Protein AF-A0A4Q5SDL1-F1 (afdb_monomer_lite)

Structure (mmCIF, N/CA/C/O backbone):
data_AF-A0A4Q5SDL1-F1
#
_entry.id   AF-A0A4Q5SDL1-F1
#
loop_
_atom_site.group_PDB
_atom_site.id
_atom_site.type_symbol
_atom_site.label_atom_id
_atom_site.label_alt_id
_atom_site.label_comp_id
_atom_site.label_asym_id
_atom_site.label_entity_id
_atom_site.label_seq_id
_atom_site.pdbx_PDB_ins_code
_atom_site.Cartn_x
_atom_site.Cartn_y
_atom_site.Cartn_z
_atom_site.occupancy
_atom_site.B_iso_or_equiv
_atom_site.auth_seq_id
_atom_site.auth_comp_id
_atom_site.auth_asym_id
_atom_site.auth_atom_id
_atom_site.pdbx_PDB_model_num
ATOM 1 N N . MET A 1 1 ? 7.572 -14.889 3.251 1.00 75.44 1 MET A N 1
ATOM 2 C CA . MET A 1 1 ? 6.898 -13.662 3.745 1.00 75.44 1 MET A CA 1
ATOM 3 C C . MET A 1 1 ? 7.684 -12.376 3.459 1.00 75.44 1 MET A C 1
ATOM 5 O O . MET A 1 1 ? 7.062 -11.431 2.994 1.00 75.44 1 MET A O 1
ATOM 9 N N . LEU A 1 2 ? 9.013 -12.318 3.650 1.00 83.75 2 LEU A N 1
ATOM 10 C CA . LEU A 1 2 ? 9.819 -11.105 3.382 1.00 83.75 2 LEU A CA 1
ATOM 11 C C . LEU A 1 2 ? 10.061 -10.801 1.892 1.00 83.75 2 LEU A C 1
ATOM 13 O O . LEU A 1 2 ? 9.914 -9.658 1.474 1.00 83.75 2 LEU A O 1
ATOM 17 N N . SER A 1 3 ? 10.349 -11.812 1.068 1.00 81.88 3 SER A N 1
ATOM 18 C CA . SER A 1 3 ? 10.591 -11.639 -0.377 1.00 81.88 3 SER A CA 1
ATOM 19 C C . SER A 1 3 ? 9.414 -10.985 -1.119 1.00 81.88 3 SER A C 1
ATOM 21 O O . SER A 1 3 ? 9.610 -10.118 -1.965 1.00 81.88 3 SER A O 1
ATOM 23 N N . LEU A 1 4 ? 8.175 -11.330 -0.750 1.00 83.00 4 LEU A N 1
ATOM 24 C CA . LEU A 1 4 ? 6.961 -10.725 -1.318 1.00 83.00 4 LEU A CA 1
ATOM 25 C C . LEU A 1 4 ? 6.734 -9.277 -0.853 1.00 83.00 4 LEU A C 1
ATOM 27 O O . LEU A 1 4 ? 6.186 -8.469 -1.600 1.00 83.00 4 LEU A O 1
ATOM 31 N N . GLN A 1 5 ? 7.135 -8.932 0.376 1.00 85.75 5 GLN A N 1
ATOM 32 C CA . GLN A 1 5 ? 7.126 -7.538 0.836 1.00 85.75 5 GLN A CA 1
ATOM 33 C C . GLN A 1 5 ? 8.177 -6.714 0.082 1.00 85.75 5 GLN A C 1
ATOM 35 O O . GLN A 1 5 ? 7.857 -5.629 -0.395 1.00 85.75 5 GLN A O 1
ATOM 40 N N . MET A 1 6 ? 9.378 -7.268 -0.123 1.00 89.44 6 MET A N 1
ATOM 41 C CA . MET A 1 6 ? 10.426 -6.628 -0.924 1.00 89.44 6 MET A CA 1
ATOM 42 C C . MET A 1 6 ? 9.948 -6.353 -2.353 1.00 89.44 6 MET A C 1
ATOM 44 O O . MET A 1 6 ? 10.070 -5.234 -2.836 1.00 89.44 6 MET A O 1
ATOM 48 N N . TRP A 1 7 ? 9.299 -7.324 -3.002 1.00 87.94 7 TRP A N 1
ATOM 49 C CA . TRP A 1 7 ? 8.716 -7.120 -4.333 1.00 87.94 7 TRP A CA 1
ATOM 50 C C . TRP A 1 7 ? 7.706 -5.961 -4.342 1.00 87.94 7 TRP A C 1
ATOM 52 O O . TRP A 1 7 ? 7.776 -5.072 -5.192 1.00 87.94 7 TRP A O 1
ATOM 62 N N . ARG A 1 8 ? 6.784 -5.907 -3.375 1.00 89.19 8 ARG A N 1
ATOM 63 C CA . ARG A 1 8 ? 5.819 -4.798 -3.272 1.00 89.19 8 ARG A CA 1
ATOM 64 C C . ARG A 1 8 ? 6.487 -3.442 -3.032 1.00 89.19 8 ARG A C 1
ATOM 66 O O . ARG A 1 8 ? 6.017 -2.448 -3.576 1.00 89.19 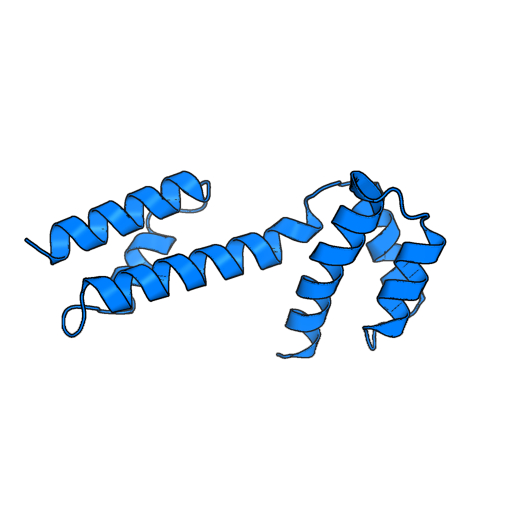8 ARG A O 1
ATOM 73 N N . ALA A 1 9 ? 7.587 -3.397 -2.285 1.00 91.88 9 ALA A N 1
ATOM 74 C CA . ALA A 1 9 ? 8.374 -2.179 -2.115 1.00 91.88 9 ALA A CA 1
ATOM 75 C C . ALA A 1 9 ? 9.067 -1.758 -3.424 1.00 91.88 9 ALA A C 1
ATOM 77 O O . ALA A 1 9 ? 8.974 -0.596 -3.815 1.00 91.88 9 ALA A O 1
ATOM 78 N N . ILE A 1 10 ? 9.670 -2.703 -4.155 1.00 93.56 10 ILE A N 1
ATOM 79 C CA . ILE A 1 10 ? 10.277 -2.450 -5.473 1.00 93.56 10 ILE A CA 1
ATOM 80 C C . ILE A 1 10 ? 9.246 -1.862 -6.436 1.00 93.56 10 ILE A C 1
ATOM 82 O O . ILE A 1 10 ? 9.547 -0.898 -7.130 1.00 93.56 10 ILE A O 1
ATOM 86 N N . ARG A 1 11 ? 8.006 -2.368 -6.430 1.00 94.31 11 ARG A N 1
ATOM 87 C CA . ARG A 1 11 ? 6.911 -1.833 -7.257 1.00 94.31 11 ARG A CA 1
ATOM 88 C C . ARG A 1 11 ? 6.674 -0.338 -7.049 1.00 94.31 11 ARG A C 1
ATOM 90 O O . ARG A 1 11 ? 6.452 0.357 -8.035 1.00 94.31 11 ARG A O 1
ATOM 97 N N . LEU A 1 12 ? 6.748 0.162 -5.811 1.00 94.06 12 LEU A N 1
ATOM 98 C CA . LEU A 1 12 ? 6.610 1.599 -5.542 1.00 94.06 12 LEU A CA 1
ATOM 99 C C . LEU A 1 12 ? 7.712 2.411 -6.224 1.00 94.06 12 LEU A C 1
ATOM 101 O O . LEU A 1 12 ? 7.429 3.442 -6.834 1.00 94.06 12 LEU A O 1
ATOM 105 N N . VAL A 1 13 ? 8.957 1.941 -6.138 1.00 96.62 13 VAL A N 1
ATOM 106 C CA . VAL A 1 13 ? 10.115 2.642 -6.702 1.00 96.62 13 VAL A CA 1
ATOM 107 C C . VAL A 1 13 ? 10.131 2.546 -8.222 1.00 96.62 13 VAL A C 1
ATOM 109 O O . VAL A 1 13 ? 10.342 3.550 -8.892 1.00 96.62 13 VAL A O 1
ATOM 112 N N . THR A 1 14 ? 9.884 1.363 -8.783 1.00 96.12 14 THR A N 1
ATOM 113 C CA . THR A 1 14 ? 9.935 1.141 -10.229 1.00 96.12 14 THR A CA 1
ATOM 114 C C . THR A 1 14 ? 8.809 1.871 -10.959 1.00 96.12 14 THR A C 1
ATOM 116 O O . THR A 1 14 ? 9.084 2.522 -11.962 1.00 96.12 14 THR A O 1
ATOM 119 N N . ASP A 1 15 ? 7.567 1.815 -10.464 1.00 96.88 15 ASP A N 1
ATOM 120 C CA . ASP A 1 15 ? 6.419 2.467 -11.114 1.00 96.88 15 ASP A CA 1
ATOM 121 C C . ASP A 1 15 ? 6.561 3.998 -11.107 1.00 96.88 15 ASP A C 1
ATOM 123 O O . ASP A 1 15 ? 6.519 4.639 -12.157 1.00 96.88 15 ASP A O 1
ATOM 127 N N . THR A 1 16 ? 6.866 4.590 -9.946 1.00 96.19 16 THR A N 1
ATOM 128 C CA . THR A 1 16 ? 7.128 6.038 -9.856 1.00 96.19 16 THR A CA 1
ATOM 129 C C . THR A 1 16 ? 8.420 6.441 -10.574 1.00 96.19 16 THR A C 1
ATOM 131 O O . THR A 1 16 ? 8.505 7.535 -11.138 1.00 96.19 16 THR A O 1
ATOM 134 N N . GLY A 1 17 ? 9.414 5.552 -10.606 1.00 97.12 17 GLY A N 1
ATOM 135 C CA . GLY A 1 17 ? 10.642 5.686 -11.381 1.00 97.12 17 GLY A CA 1
ATOM 136 C C . GLY A 1 17 ? 10.350 5.891 -12.864 1.00 97.12 17 GLY A C 1
ATOM 137 O O . GLY A 1 17 ? 10.781 6.887 -13.445 1.00 97.12 17 GLY A O 1
ATOM 138 N N . LEU A 1 18 ? 9.566 4.985 -13.451 1.00 97.00 18 LEU A N 1
ATOM 139 C CA . LEU A 1 18 ? 9.134 5.035 -14.849 1.00 97.00 18 LEU A CA 1
ATOM 140 C C . LEU A 1 18 ? 8.286 6.284 -15.131 1.00 97.00 18 LEU A C 1
ATOM 142 O O . LEU A 1 18 ? 8.623 7.075 -16.010 1.00 97.00 18 LEU A O 1
ATOM 146 N N . HIS A 1 19 ? 7.223 6.498 -14.352 1.00 97.50 19 HIS A N 1
ATOM 147 C CA . HIS A 1 19 ? 6.146 7.423 -14.731 1.00 97.50 19 HIS A CA 1
ATOM 148 C C . HIS A 1 19 ? 6.305 8.852 -14.209 1.00 97.50 19 HIS A C 1
ATOM 150 O O . HIS A 1 19 ? 5.788 9.786 -14.814 1.00 97.50 19 HIS A O 1
ATOM 156 N N . ALA A 1 20 ? 7.045 9.057 -13.116 1.00 96.69 20 ALA A N 1
ATOM 157 C CA . ALA A 1 20 ? 7.272 10.385 -12.537 1.00 96.69 20 ALA A CA 1
ATOM 158 C C . ALA A 1 20 ? 8.740 10.826 -12.613 1.00 96.69 20 ALA A C 1
ATOM 160 O O . ALA A 1 20 ? 9.027 12.009 -12.803 1.00 96.69 20 ALA A O 1
ATOM 161 N N . LYS A 1 21 ? 9.690 9.893 -12.470 1.00 97.00 21 LYS A N 1
ATOM 162 C CA . LYS A 1 21 ? 11.136 10.184 -12.514 1.00 97.00 21 LYS A CA 1
ATOM 163 C C . LYS A 1 21 ? 11.775 9.926 -13.880 1.00 97.00 21 LYS A C 1
ATOM 165 O O . LYS A 1 21 ? 12.988 10.091 -14.001 1.00 97.00 21 LYS A O 1
ATOM 170 N N . LYS A 1 22 ? 10.973 9.578 -14.895 1.00 96.12 22 LYS A N 1
ATOM 171 C CA . LYS A 1 22 ? 11.392 9.389 -16.294 1.00 96.12 22 LYS A CA 1
ATOM 172 C C . LYS A 1 22 ? 12.530 8.372 -16.455 1.00 96.12 22 LYS A C 1
ATOM 174 O O . LYS A 1 22 ? 13.454 8.582 -17.238 1.00 96.12 22 LYS A O 1
ATOM 179 N N . TRP A 1 23 ? 12.515 7.293 -15.674 1.00 98.19 23 TRP A N 1
ATOM 180 C CA . TRP A 1 23 ? 13.462 6.195 -15.859 1.00 98.19 23 TRP A CA 1
ATOM 181 C C . TRP A 1 23 ? 13.213 5.504 -17.198 1.00 98.19 23 TRP A C 1
ATOM 183 O O . TRP A 1 23 ? 12.067 5.324 -17.603 1.00 98.19 23 TRP A O 1
ATOM 193 N N . SER A 1 24 ? 14.289 5.072 -17.859 1.00 98.12 24 SER A N 1
ATOM 194 C CA . SER A 1 24 ? 14.160 4.153 -18.987 1.00 98.12 24 SER A CA 1
ATOM 195 C C . SER A 1 24 ? 13.734 2.764 -18.500 1.00 98.12 24 SER A C 1
ATOM 197 O O . SER A 1 24 ? 13.896 2.418 -17.321 1.00 98.12 24 SER A O 1
ATOM 199 N N . ARG A 1 25 ? 13.230 1.944 -19.427 1.00 97.25 25 ARG A N 1
ATOM 200 C CA . ARG A 1 25 ? 12.897 0.539 -19.166 1.00 97.25 25 ARG A CA 1
ATOM 201 C C . ARG A 1 25 ? 14.104 -0.223 -18.613 1.00 97.25 25 ARG A C 1
ATOM 203 O O . ARG A 1 25 ? 13.972 -0.981 -17.658 1.00 97.25 25 ARG A O 1
ATOM 210 N N . GLU A 1 26 ? 15.284 0.010 -19.172 1.00 97.62 26 GLU A N 1
ATOM 211 C CA . GLU A 1 26 ? 16.536 -0.656 -18.801 1.00 97.62 26 GLU A CA 1
ATOM 212 C C . GLU A 1 26 ? 16.920 -0.302 -17.365 1.00 97.62 26 GLU A C 1
ATOM 214 O O . GLU A 1 26 ? 17.201 -1.189 -16.563 1.00 97.62 26 GLU A O 1
ATOM 219 N N . ARG A 1 27 ? 16.835 0.983 -16.991 1.00 97.88 27 ARG A N 1
ATOM 220 C CA . ARG A 1 27 ? 17.088 1.417 -15.611 1.00 97.88 27 ARG A CA 1
ATOM 221 C C 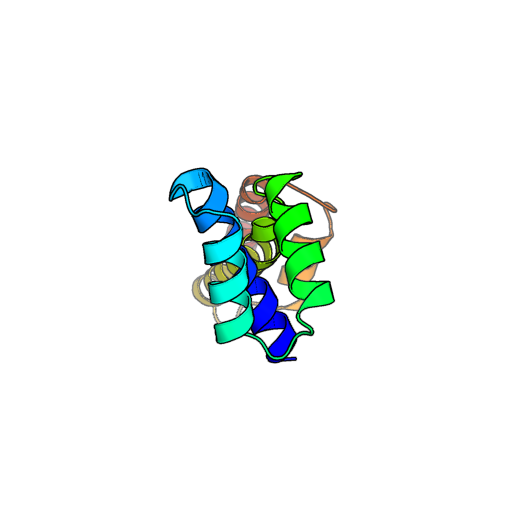. ARG A 1 27 ? 16.115 0.773 -14.624 1.00 97.88 27 ARG A C 1
ATOM 223 O O . ARG A 1 27 ? 16.524 0.382 -13.532 1.00 97.88 27 ARG A O 1
ATOM 230 N N . ALA A 1 28 ? 14.840 0.665 -14.994 1.00 97.19 28 ALA A N 1
ATOM 231 C CA . ALA A 1 28 ? 13.832 -0.007 -14.180 1.00 97.19 28 ALA A CA 1
ATOM 232 C C . ALA A 1 28 ? 14.151 -1.499 -13.978 1.00 97.19 28 ALA A C 1
ATOM 234 O O . ALA A 1 28 ? 14.047 -1.987 -12.853 1.00 97.19 28 ALA A O 1
ATOM 235 N N . ILE A 1 29 ? 14.585 -2.197 -15.032 1.00 97.00 29 ILE A N 1
ATOM 236 C CA . ILE A 1 29 ? 15.003 -3.606 -14.973 1.00 97.00 29 ILE A CA 1
ATOM 237 C C . ILE A 1 29 ? 16.229 -3.780 -14.077 1.00 97.00 29 ILE A C 1
ATOM 239 O O . ILE A 1 29 ? 16.216 -4.640 -13.198 1.00 97.00 29 ILE A O 1
ATOM 243 N N . GLU A 1 30 ? 17.265 -2.962 -14.259 1.00 97.25 30 GLU A N 1
ATOM 244 C CA . GLU A 1 30 ? 18.498 -3.067 -13.473 1.00 97.25 30 GLU A CA 1
ATOM 245 C C . GLU A 1 30 ? 18.256 -2.782 -11.989 1.00 97.25 30 GLU A C 1
ATOM 247 O O . GLU A 1 30 ? 18.728 -3.526 -11.129 1.00 97.25 30 GLU A O 1
ATOM 252 N N . TYR A 1 31 ? 17.428 -1.780 -11.671 1.00 97.19 31 TYR A N 1
ATOM 253 C CA . TYR A 1 31 ? 17.002 -1.552 -10.293 1.00 97.19 31 TYR A CA 1
ATOM 254 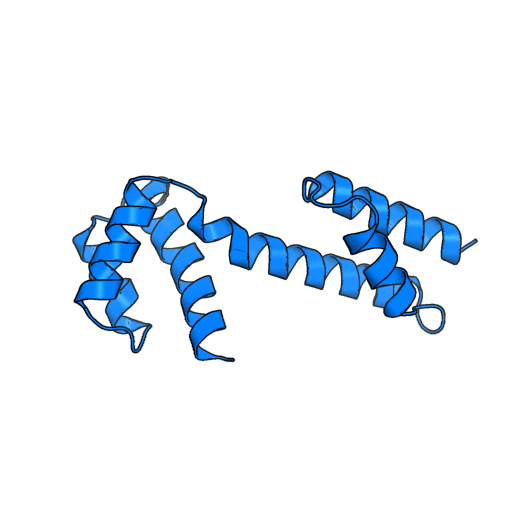C C . TYR A 1 31 ? 16.278 -2.777 -9.718 1.00 97.19 31 TYR A C 1
ATOM 256 O O . TYR A 1 31 ? 16.569 -3.207 -8.603 1.00 97.19 31 TYR A O 1
ATOM 264 N N . PHE A 1 32 ? 15.349 -3.364 -10.472 1.00 95.12 32 PHE A N 1
ATOM 265 C CA . PHE A 1 32 ? 14.585 -4.518 -10.013 1.00 95.12 32 PHE A CA 1
ATOM 266 C C . PHE A 1 32 ? 15.500 -5.734 -9.761 1.00 95.12 32 PHE A C 1
ATOM 268 O O . PHE A 1 32 ? 15.402 -6.375 -8.710 1.00 95.12 32 PHE A O 1
ATOM 275 N N . LYS A 1 33 ? 16.430 -6.023 -10.682 1.00 94.31 33 LYS A N 1
ATOM 276 C CA . LYS A 1 33 ? 17.426 -7.101 -10.547 1.00 94.31 33 LYS A CA 1
ATOM 277 C C . LYS A 1 33 ? 18.306 -6.913 -9.315 1.00 94.31 33 LYS A C 1
ATOM 279 O O . LYS A 1 33 ? 18.481 -7.851 -8.550 1.00 94.31 33 LYS A O 1
ATOM 284 N N . ALA A 1 34 ? 18.802 -5.698 -9.084 1.00 95.19 34 ALA A N 1
ATOM 285 C CA . ALA A 1 34 ? 19.683 -5.404 -7.955 1.00 95.19 34 ALA A CA 1
ATOM 286 C C . ALA A 1 34 ? 19.006 -5.572 -6.581 1.00 95.19 34 ALA A C 1
ATOM 288 O O . ALA A 1 34 ? 19.693 -5.723 -5.575 1.00 95.19 34 ALA A O 1
ATOM 289 N N . ASN A 1 35 ? 17.670 -5.539 -6.525 1.00 93.94 35 ASN A N 1
ATOM 290 C CA . ASN A 1 35 ? 16.909 -5.543 -5.273 1.00 93.94 35 ASN A CA 1
ATOM 291 C C . ASN A 1 35 ? 16.053 -6.806 -5.074 1.00 93.94 35 ASN A C 1
ATOM 293 O O . ASN A 1 35 ? 15.338 -6.907 -4.076 1.00 93.94 35 ASN A O 1
ATOM 297 N N . SER A 1 36 ? 16.094 -7.779 -5.991 1.00 89.31 36 SER A N 1
ATOM 298 C CA . SER A 1 36 ? 15.270 -8.989 -5.898 1.00 89.31 36 SER A CA 1
ATOM 299 C C . SER A 1 36 ? 16.015 -10.252 -6.317 1.00 89.31 36 SER A C 1
ATOM 301 O O . SER A 1 36 ? 16.957 -10.216 -7.096 1.00 89.31 36 SER A O 1
ATOM 303 N N . SER A 1 37 ? 15.546 -11.397 -5.824 1.00 87.44 37 SER A N 1
ATOM 304 C CA . SER A 1 37 ? 16.025 -12.725 -6.221 1.00 87.44 37 SER A CA 1
ATOM 305 C C . SER A 1 37 ? 15.173 -13.345 -7.341 1.00 87.44 37 SER A C 1
ATOM 307 O O . SER A 1 37 ? 15.047 -14.567 -7.412 1.00 87.44 37 SER A O 1
ATOM 309 N N . ILE A 1 38 ? 14.481 -12.522 -8.134 1.00 88.31 38 ILE A N 1
ATOM 310 C CA . ILE A 1 38 ? 13.536 -12.969 -9.167 1.00 88.31 38 ILE A CA 1
ATOM 311 C C . ILE A 1 38 ? 14.285 -13.196 -10.487 1.00 88.31 38 ILE A C 1
ATOM 313 O O . ILE A 1 38 ? 15.293 -12.545 -10.757 1.00 88.31 38 ILE A O 1
ATOM 317 N N . SER A 1 39 ? 13.798 -14.123 -11.317 1.00 93.06 39 SER A N 1
ATOM 318 C CA . SER A 1 39 ? 14.388 -14.391 -12.630 1.00 93.06 39 SER A CA 1
ATOM 319 C C . SER A 1 39 ? 14.363 -13.146 -13.530 1.00 93.06 39 SER A C 1
ATOM 321 O O . SER A 1 39 ? 13.426 -12.346 -13.486 1.00 93.06 39 SER A O 1
ATOM 323 N N . ALA A 1 40 ? 15.369 -12.995 -14.396 1.00 92.62 40 ALA A N 1
ATOM 324 C CA . ALA A 1 40 ? 15.423 -11.872 -15.334 1.00 92.62 40 ALA A CA 1
ATOM 325 C C . ALA A 1 40 ? 14.178 -11.811 -16.242 1.00 92.62 40 ALA A C 1
ATOM 327 O O . ALA A 1 40 ? 13.626 -10.734 -16.452 1.00 92.62 40 ALA A O 1
ATOM 328 N N . ALA A 1 41 ? 13.685 -12.965 -16.703 1.00 95.06 41 ALA A N 1
ATOM 329 C CA . ALA A 1 41 ? 12.491 -13.049 -17.543 1.00 95.06 41 ALA A CA 1
ATOM 330 C C . ALA A 1 41 ? 11.227 -12.535 -16.829 1.00 95.06 41 ALA A C 1
ATOM 332 O O . ALA A 1 41 ? 10.442 -11.783 -17.410 1.00 95.06 41 ALA A O 1
ATOM 333 N N . ASP A 1 42 ? 11.037 -12.893 -15.555 1.00 94.19 42 ASP A N 1
ATOM 334 C CA . ASP A 1 42 ? 9.900 -12.405 -14.769 1.00 94.19 42 ASP A CA 1
ATOM 335 C C . ASP A 1 42 ? 10.011 -10.903 -14.478 1.00 94.19 42 ASP A C 1
ATOM 337 O O . ASP A 1 42 ? 9.002 -10.197 -14.523 1.00 94.19 42 ASP A O 1
ATOM 341 N N . ILE A 1 43 ? 11.226 -10.405 -14.218 1.00 94.94 43 ILE A N 1
ATOM 342 C CA . ILE A 1 43 ? 11.487 -8.974 -14.014 1.00 94.94 43 ILE A CA 1
ATOM 343 C C . ILE A 1 43 ? 11.106 -8.178 -15.259 1.00 94.94 43 ILE A C 1
ATOM 345 O O . ILE A 1 43 ? 10.383 -7.188 -15.161 1.00 94.94 43 ILE A O 1
ATOM 349 N N . GLU A 1 44 ? 11.555 -8.610 -16.435 1.00 96.25 44 GLU A N 1
ATOM 350 C CA . GLU A 1 44 ? 11.233 -7.936 -17.690 1.00 96.25 44 GLU A CA 1
ATOM 351 C C . GLU A 1 44 ? 9.730 -7.920 -17.969 1.00 96.25 44 GLU A C 1
ATOM 353 O O . GLU A 1 44 ? 9.185 -6.886 -18.369 1.00 96.25 44 GLU A O 1
ATOM 358 N N . ARG A 1 45 ? 9.046 -9.040 -17.704 1.00 95.81 45 ARG A N 1
ATOM 359 C CA . ARG A 1 45 ? 7.587 -9.133 -17.817 1.00 95.81 45 ARG A CA 1
ATOM 360 C C . ARG A 1 45 ? 6.889 -8.146 -16.882 1.00 95.81 45 ARG A C 1
ATOM 362 O O . ARG A 1 45 ? 5.971 -7.449 -17.311 1.00 95.81 45 ARG A O 1
ATOM 369 N N . GLU A 1 46 ? 7.317 -8.062 -15.625 1.00 95.25 46 GLU A N 1
ATOM 370 C CA . GLU A 1 46 ? 6.737 -7.134 -14.653 1.00 95.25 46 GLU A CA 1
ATOM 371 C C . GLU A 1 46 ? 7.004 -5.670 -15.017 1.00 95.25 46 GLU A C 1
ATOM 373 O O . GLU A 1 46 ? 6.081 -4.862 -14.954 1.00 95.25 46 GLU A O 1
ATOM 378 N N . VAL A 1 47 ? 8.218 -5.317 -15.450 1.00 96.25 47 VAL A N 1
ATOM 379 C CA . VAL A 1 47 ? 8.530 -3.943 -15.877 1.00 96.25 47 VAL A CA 1
ATOM 380 C C . VAL A 1 47 ? 7.665 -3.537 -17.069 1.00 96.25 47 VAL A C 1
ATOM 382 O O . VAL A 1 47 ? 7.073 -2.458 -17.051 1.00 96.25 47 VAL A O 1
ATOM 385 N N . ASN A 1 48 ? 7.506 -4.416 -18.062 1.00 96.31 48 ASN A N 1
ATOM 386 C CA . ASN A 1 48 ? 6.602 -4.169 -19.188 1.00 96.31 48 ASN A CA 1
ATOM 387 C C . ASN A 1 48 ? 5.151 -3.968 -18.717 1.00 96.31 48 ASN A C 1
ATOM 389 O O . ASN A 1 48 ? 4.450 -3.084 -19.208 1.00 96.31 48 ASN A O 1
ATOM 393 N N . ARG A 1 49 ? 4.703 -4.746 -17.724 1.00 96.44 49 ARG A N 1
ATOM 394 C CA . ARG A 1 49 ? 3.374 -4.588 -17.124 1.00 96.44 49 ARG A CA 1
ATOM 395 C C . ARG A 1 49 ? 3.205 -3.228 -16.444 1.00 96.44 49 ARG A C 1
ATOM 397 O O . ARG A 1 49 ? 2.145 -2.627 -16.588 1.00 96.44 49 ARG A O 1
ATOM 404 N N . TYR A 1 50 ? 4.217 -2.740 -15.728 1.00 96.00 50 TYR A N 1
ATOM 405 C CA . TYR A 1 50 ? 4.167 -1.429 -15.066 1.00 96.00 50 TYR A CA 1
ATOM 406 C C . TYR A 1 50 ? 4.111 -0.279 -16.070 1.00 96.00 50 TYR A C 1
ATOM 408 O O . TYR A 1 50 ? 3.404 0.696 -15.838 1.00 96.00 50 TYR A O 1
ATOM 416 N N . ILE A 1 51 ? 4.803 -0.407 -17.206 1.00 95.75 51 ILE A N 1
ATOM 417 C CA . ILE A 1 51 ? 4.723 0.565 -18.305 1.00 95.75 51 ILE A CA 1
ATOM 418 C C . ILE A 1 51 ? 3.296 0.617 -18.873 1.00 95.75 51 ILE A C 1
ATOM 420 O O . ILE A 1 51 ? 2.754 1.702 -19.058 1.00 95.75 51 ILE A O 1
ATOM 424 N N . ASN A 1 52 ? 2.674 -0.546 -19.097 1.00 96.56 52 ASN A N 1
ATOM 425 C CA . ASN A 1 52 ? 1.343 -0.647 -19.707 1.00 96.56 52 ASN A CA 1
ATOM 426 C C . ASN A 1 52 ? 0.183 -0.271 -18.770 1.00 96.56 52 ASN A C 1
ATOM 428 O O . ASN A 1 52 ? -0.908 0.025 -19.250 1.00 96.56 52 ASN A O 1
ATOM 432 N N . ASN A 1 53 ? 0.379 -0.319 -17.449 1.00 95.69 53 ASN A N 1
ATOM 433 C CA . ASN A 1 53 ? -0.660 0.003 -16.469 1.00 95.69 53 ASN A CA 1
ATOM 434 C C . ASN A 1 53 ? -0.098 0.868 -15.323 1.00 95.69 53 ASN A C 1
ATOM 436 O O . ASN A 1 53 ? 0.184 0.339 -14.238 1.00 95.69 53 ASN A O 1
ATOM 440 N N . PRO A 1 54 ? 0.089 2.180 -15.568 1.00 94.94 54 PRO A N 1
ATOM 441 C CA . PRO A 1 54 ? 0.701 3.098 -14.613 1.00 94.94 54 PRO A CA 1
ATOM 442 C C . PRO A 1 54 ? -0.049 3.150 -13.278 1.00 94.94 54 PRO A C 1
ATOM 444 O O . PRO A 1 54 ? -1.275 3.236 -13.240 1.00 94.94 54 PRO A O 1
ATOM 447 N N . GLY A 1 55 ? 0.680 3.117 -12.161 1.00 91.50 55 GLY A N 1
ATOM 448 C CA . GLY A 1 55 ? 0.124 3.272 -10.816 1.00 91.50 55 GLY A CA 1
ATOM 449 C C . GLY A 1 55 ? -0.466 1.993 -10.217 1.00 91.50 55 GLY A C 1
ATOM 450 O O . GLY A 1 55 ? -0.481 1.851 -8.991 1.00 91.50 55 GLY A O 1
ATOM 451 N N . GLN A 1 56 ? -0.871 1.006 -11.024 1.00 94.81 56 GLN A N 1
ATOM 452 C CA . GLN A 1 56 ? -1.467 -0.240 -10.521 1.00 94.81 56 GLN A CA 1
ATOM 453 C C . G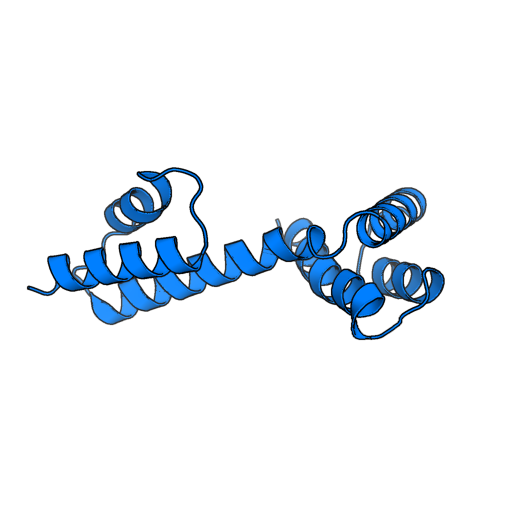LN A 1 56 ? -0.533 -0.968 -9.550 1.00 94.81 56 GLN A C 1
ATOM 455 O O . GLN A 1 56 ? -0.971 -1.469 -8.511 1.00 94.81 56 GLN A O 1
ATOM 460 N N . ALA A 1 57 ? 0.765 -0.995 -9.849 1.00 90.38 57 ALA A N 1
ATOM 461 C CA . ALA A 1 57 ? 1.755 -1.697 -9.043 1.00 90.38 57 ALA A CA 1
ATOM 462 C C . ALA A 1 57 ? 1.903 -1.101 -7.635 1.00 90.38 57 ALA A C 1
ATOM 464 O O . ALA A 1 57 ? 2.227 -1.825 -6.690 1.00 90.38 57 ALA A O 1
ATOM 465 N N . THR A 1 58 ? 1.619 0.196 -7.486 1.00 91.44 58 THR A N 1
ATOM 466 C CA . THR A 1 58 ? 1.731 0.912 -6.212 1.00 91.44 58 THR A CA 1
ATOM 467 C C . THR A 1 58 ? 0.600 0.576 -5.240 1.00 91.44 58 THR A C 1
ATOM 469 O O . THR A 1 58 ? 0.813 0.574 -4.025 1.00 91.44 58 THR A O 1
ATOM 472 N N . SER A 1 59 ? -0.575 0.204 -5.764 1.00 90.75 59 SER A N 1
ATOM 473 C CA . SER A 1 59 ? -1.792 -0.039 -4.975 1.00 90.75 59 SER A CA 1
ATOM 474 C C . SER A 1 59 ? -1.595 -1.046 -3.836 1.00 90.75 59 SER A C 1
ATOM 476 O O . SER A 1 59 ? -2.089 -0.831 -2.732 1.00 90.75 59 SER A O 1
ATOM 478 N N . TYR A 1 60 ? -0.805 -2.100 -4.069 1.00 89.00 60 TYR A N 1
ATOM 479 C CA . TYR A 1 60 ? -0.547 -3.157 -3.090 1.00 89.00 60 TYR A CA 1
ATOM 480 C C . TYR A 1 60 ? 0.057 -2.622 -1.790 1.00 89.00 60 TYR A C 1
ATOM 482 O O . TYR A 1 60 ? -0.410 -2.952 -0.702 1.00 89.00 60 TYR A O 1
ATOM 490 N N . MET A 1 61 ? 1.124 -1.828 -1.902 1.00 91.62 61 MET A N 1
ATOM 491 C CA . MET A 1 61 ? 1.859 -1.348 -0.736 1.00 91.62 61 MET A CA 1
ATOM 492 C C . MET A 1 61 ? 1.179 -0.120 -0.132 1.00 91.62 61 MET A C 1
ATOM 494 O O . MET A 1 61 ? 1.092 -0.031 1.086 1.00 91.62 61 MET A O 1
ATOM 498 N N . ILE A 1 62 ? 0.630 0.781 -0.955 1.00 94.62 62 ILE A N 1
ATOM 499 C CA . ILE A 1 62 ? -0.114 1.949 -0.460 1.00 94.62 62 ILE A CA 1
ATOM 500 C C . ILE A 1 62 ? -1.346 1.517 0.345 1.00 94.62 62 ILE A C 1
ATOM 502 O O . ILE A 1 62 ? -1.546 2.009 1.453 1.00 94.62 62 ILE A O 1
ATOM 506 N N . GLY A 1 63 ? -2.128 0.554 -0.155 1.00 95.19 63 GLY A N 1
ATOM 507 C CA . GLY A 1 63 ? -3.282 0.024 0.574 1.00 95.19 63 GLY A CA 1
ATOM 508 C C . GLY A 1 63 ? -2.885 -0.644 1.892 1.00 95.19 63 GLY A C 1
ATOM 509 O O . GLY A 1 63 ? -3.455 -0.335 2.937 1.00 95.19 63 GLY A O 1
ATOM 510 N N . GLN A 1 64 ? -1.853 -1.497 1.872 1.00 95.38 64 GLN A N 1
ATOM 511 C CA . GLN A 1 64 ? -1.340 -2.148 3.083 1.00 95.38 64 GLN A CA 1
ATOM 512 C C . GLN A 1 64 ? -0.856 -1.125 4.123 1.00 95.38 64 GLN A C 1
ATOM 514 O O . GLN A 1 64 ? -1.206 -1.232 5.298 1.00 95.38 64 GLN A O 1
ATOM 519 N N . LEU A 1 65 ? -0.057 -0.140 3.698 1.00 95.56 65 LEU A N 1
ATOM 520 C CA . LEU A 1 65 ? 0.454 0.916 4.573 1.00 95.56 65 LEU A CA 1
ATOM 521 C C . LEU A 1 65 ? -0.690 1.721 5.183 1.00 95.56 65 LEU A C 1
ATOM 523 O O . LEU A 1 65 ? -0.662 1.986 6.382 1.00 95.56 65 LEU A O 1
ATOM 527 N N . LYS A 1 66 ? -1.720 2.045 4.393 1.00 97.62 66 LYS A N 1
ATOM 528 C CA . LYS A 1 66 ? -2.865 2.801 4.893 1.00 97.62 66 LYS A CA 1
ATOM 529 C C . LYS A 1 66 ? -3.666 2.024 5.934 1.00 97.62 66 LYS A C 1
ATOM 531 O O . LYS A 1 66 ? -4.013 2.584 6.967 1.00 97.62 66 LYS A O 1
ATOM 536 N N . ILE A 1 67 ? -3.921 0.734 5.716 1.00 97.75 67 ILE A N 1
ATOM 537 C CA . ILE A 1 67 ? -4.621 -0.103 6.706 1.00 97.75 67 ILE A CA 1
ATOM 538 C C . ILE A 1 67 ? -3.805 -0.200 8.004 1.00 97.75 67 ILE A C 1
ATOM 540 O O . ILE A 1 67 ? -4.364 -0.078 9.092 1.00 97.75 67 ILE A O 1
ATOM 544 N N . ALA A 1 68 ? -2.482 -0.364 7.907 1.00 97.62 68 ALA A N 1
ATOM 545 C CA . ALA A 1 68 ? -1.603 -0.394 9.077 1.00 97.62 68 ALA A CA 1
ATOM 546 C C . ALA A 1 68 ? -1.587 0.949 9.835 1.00 97.62 68 ALA A C 1
ATOM 548 O O . ALA A 1 68 ? -1.629 0.965 11.065 1.00 97.62 68 ALA A O 1
ATOM 549 N N . GLU A 1 69 ? -1.568 2.071 9.113 1.00 98.31 69 GLU A N 1
ATOM 550 C CA . GLU A 1 69 ? -1.681 3.421 9.676 1.00 98.31 69 GLU A CA 1
ATOM 551 C C . GLU A 1 69 ? -3.006 3.602 10.433 1.00 98.31 69 GLU A C 1
ATOM 553 O O . GLU A 1 69 ? -3.004 4.031 11.588 1.00 98.31 69 GLU A O 1
ATOM 558 N N . LEU A 1 70 ? -4.131 3.227 9.816 1.00 98.44 70 LEU A N 1
ATOM 559 C CA . LEU A 1 70 ? -5.465 3.326 10.416 1.00 98.44 70 LEU A CA 1
ATOM 560 C C . LEU A 1 70 ? -5.607 2.439 11.656 1.00 98.44 70 LEU A C 1
ATOM 562 O O . LEU A 1 70 ? -6.165 2.873 12.663 1.00 98.44 70 LEU A O 1
ATOM 566 N N . ARG A 1 71 ? -5.041 1.229 11.620 1.00 98.50 71 ARG A N 1
ATOM 567 C CA . ARG A 1 71 ? -4.990 0.348 12.788 1.00 98.50 71 ARG A CA 1
ATOM 568 C C . ARG A 1 71 ? -4.236 1.004 13.940 1.00 98.50 71 ARG A C 1
ATOM 570 O O . ARG A 1 71 ? -4.770 1.090 15.040 1.00 98.50 71 ARG A O 1
ATOM 577 N N . LYS A 1 72 ? -3.033 1.526 13.680 1.00 98.56 72 LYS A N 1
ATOM 578 C CA . LYS A 1 72 ? -2.228 2.217 14.698 1.00 98.56 72 LYS A CA 1
ATOM 579 C C . LYS A 1 72 ? -2.965 3.430 15.272 1.00 98.56 72 LYS A C 1
ATOM 581 O O . LYS A 1 72 ? -2.894 3.681 16.476 1.00 98.56 72 LYS A O 1
ATOM 586 N N . LYS A 1 73 ? -3.690 4.175 14.429 1.00 98.38 73 LYS A N 1
ATOM 587 C CA . LYS A 1 73 ? -4.548 5.290 14.857 1.00 98.38 73 LYS A CA 1
ATOM 588 C C . LYS A 1 73 ? -5.633 4.811 15.827 1.00 98.38 73 LYS A C 1
ATOM 590 O O . LYS A 1 73 ? -5.792 5.420 16.882 1.00 98.38 73 LYS A O 1
ATOM 595 N N . ALA A 1 74 ? -6.333 3.723 15.507 1.00 98.31 74 ALA A N 1
ATOM 596 C CA . ALA A 1 74 ? -7.374 3.151 16.361 1.00 98.31 74 ALA A CA 1
ATOM 597 C C . ALA A 1 74 ? -6.821 2.594 17.684 1.00 98.31 74 ALA A C 1
ATOM 599 O O . ALA A 1 74 ? -7.363 2.917 18.739 1.00 98.31 74 ALA A O 1
ATOM 600 N N . GLU A 1 75 ? -5.715 1.843 17.641 1.00 98.19 75 GLU A N 1
ATOM 601 C CA . GLU A 1 75 ? -5.003 1.339 18.829 1.00 98.19 75 GLU A CA 1
ATOM 602 C C . GLU A 1 75 ? -4.618 2.494 19.767 1.00 98.19 75 GLU A C 1
ATOM 604 O O . GLU A 1 75 ? -4.925 2.470 20.956 1.00 98.19 75 GLU A O 1
ATOM 609 N N . THR A 1 76 ? -4.027 3.560 19.216 1.00 98.19 76 THR A N 1
ATOM 610 C CA . THR A 1 76 ? -3.627 4.749 19.989 1.00 98.19 76 THR A CA 1
ATOM 611 C C . THR A 1 76 ? -4.833 5.482 20.578 1.00 98.19 76 THR A C 1
ATOM 613 O O . THR A 1 76 ? -4.787 5.967 21.705 1.00 98.19 76 THR A O 1
ATOM 616 N N . ALA A 1 77 ? -5.916 5.606 19.810 1.00 97.75 77 ALA A N 1
ATOM 617 C CA . ALA A 1 77 ? -7.075 6.393 20.205 1.00 97.75 77 ALA A CA 1
ATOM 618 C C . ALA A 1 77 ? -7.953 5.695 21.253 1.00 97.75 77 ALA A C 1
ATOM 6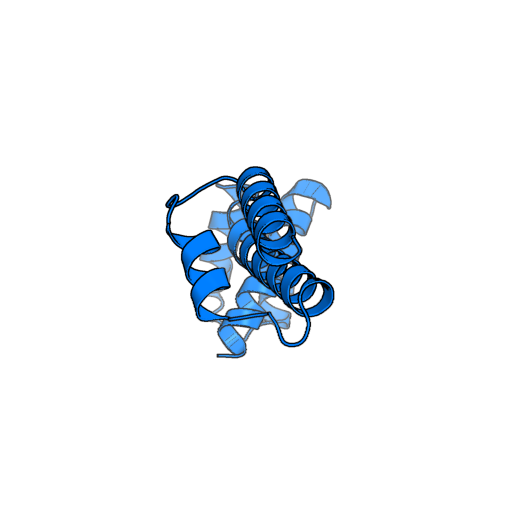20 O O . ALA A 1 77 ? -8.571 6.387 22.064 1.00 97.75 77 ALA A O 1
ATOM 621 N N . LEU A 1 78 ? -8.053 4.366 21.207 1.00 97.56 78 LEU A N 1
ATOM 622 C CA . LEU A 1 78 ? -8.944 3.583 22.064 1.00 97.56 78 LEU A CA 1
ATOM 623 C C . LEU A 1 78 ? -8.227 2.954 23.266 1.00 97.56 78 LEU A C 1
ATOM 625 O O . LEU A 1 78 ? -8.893 2.684 24.266 1.00 97.56 78 LEU A O 1
ATOM 629 N N . GLY A 1 79 ? -6.902 2.773 23.206 1.00 97.12 79 GLY A N 1
ATOM 630 C CA . GLY A 1 79 ? -6.129 2.146 24.280 1.00 97.12 79 GLY A CA 1
ATOM 631 C C . GLY A 1 79 ? -6.688 0.764 24.616 1.00 97.12 79 GLY A C 1
ATOM 632 O O . GLY A 1 79 ? -6.955 -0.029 23.716 1.00 97.12 79 GLY A O 1
ATOM 633 N N . ASP A 1 80 ? -6.963 0.515 25.894 1.00 96.75 80 ASP A N 1
ATOM 634 C CA . ASP A 1 80 ? -7.515 -0.759 26.384 1.00 96.75 80 ASP A CA 1
ATOM 635 C C . ASP A 1 80 ? -8.909 -1.093 25.823 1.00 96.75 80 ASP A C 1
ATOM 637 O O . ASP A 1 80 ? -9.351 -2.237 25.895 1.00 96.75 80 ASP A O 1
ATOM 641 N N . ARG A 1 81 ? -9.615 -0.110 25.243 1.00 96.00 81 ARG A N 1
ATOM 642 C CA . ARG A 1 81 ? -10.909 -0.327 24.572 1.00 96.00 81 ARG A CA 1
ATOM 643 C C . ARG A 1 81 ? -10.769 -0.821 23.131 1.00 96.00 81 ARG A C 1
ATOM 645 O O . ARG A 1 81 ? -11.783 -1.063 22.480 1.00 96.00 81 ARG A O 1
ATOM 652 N N . PHE A 1 82 ? -9.551 -0.914 22.598 1.00 98.25 82 PHE A N 1
ATOM 653 C CA . PHE A 1 82 ? -9.321 -1.410 21.247 1.00 98.25 82 PHE A CA 1
ATOM 654 C C . PHE A 1 82 ? -9.525 -2.928 21.171 1.00 98.25 82 PHE A C 1
ATOM 656 O O . PHE A 1 82 ? -8.854 -3.687 21.868 1.00 98.25 82 PHE A O 1
ATOM 663 N N . ASP A 1 83 ? -10.377 -3.374 20.248 1.00 97.81 83 ASP A N 1
ATOM 664 C CA . ASP A 1 83 ? -10.474 -4.776 19.842 1.00 97.81 83 ASP A CA 1
ATOM 665 C C . ASP A 1 83 ? -10.105 -4.915 18.358 1.00 97.81 83 ASP A C 1
ATOM 667 O O . ASP A 1 83 ? -10.637 -4.220 17.487 1.00 97.81 83 ASP A O 1
ATOM 671 N N . ILE A 1 84 ? -9.191 -5.840 18.057 1.00 97.94 84 ILE A N 1
ATOM 672 C CA . ILE A 1 84 ? -8.763 -6.128 16.686 1.00 97.94 84 ILE A CA 1
ATOM 673 C C . ILE A 1 84 ? -9.888 -6.734 15.836 1.00 97.94 84 ILE A C 1
ATOM 675 O O . ILE A 1 84 ? -9.898 -6.553 14.620 1.00 97.94 84 ILE A O 1
ATOM 679 N N . ARG A 1 85 ? -10.839 -7.440 16.458 1.00 98.06 85 ARG A N 1
ATOM 680 C CA . ARG A 1 85 ? -11.995 -8.037 15.778 1.00 98.06 85 ARG A CA 1
ATOM 681 C C . ARG A 1 85 ? -12.930 -6.951 15.266 1.00 98.06 85 ARG A C 1
ATOM 683 O O . ARG A 1 85 ? -13.260 -6.961 14.086 1.00 98.06 85 ARG A O 1
ATOM 690 N N . ASP A 1 86 ? -13.248 -5.976 16.115 1.00 97.50 86 ASP A N 1
ATOM 691 C CA . ASP A 1 86 ? -14.066 -4.818 15.744 1.00 97.50 86 ASP A CA 1
ATOM 692 C C . ASP A 1 86 ? -13.390 -4.004 14.633 1.00 97.50 86 ASP A C 1
ATOM 694 O O . ASP A 1 86 ? -14.034 -3.608 13.665 1.00 97.50 86 ASP A O 1
ATOM 698 N N . PHE A 1 87 ? -12.070 -3.804 14.718 1.00 98.25 87 PHE A N 1
ATOM 699 C CA . PHE A 1 87 ? -11.324 -3.134 13.651 1.00 98.25 87 PHE A CA 1
ATOM 700 C C . PHE A 1 87 ? -11.401 -3.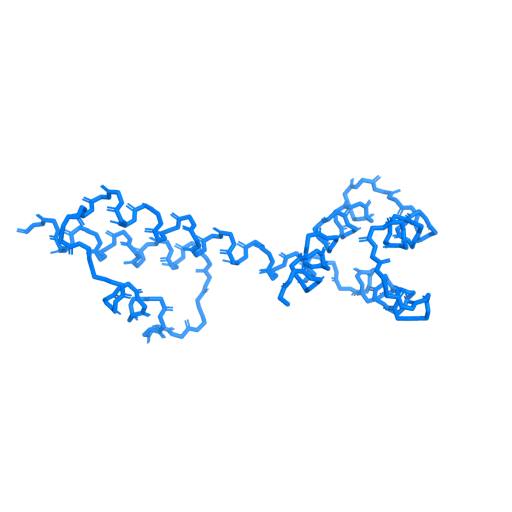893 12.317 1.00 98.25 87 PHE A C 1
ATOM 702 O O . PHE A 1 87 ? -11.606 -3.277 11.272 1.00 98.25 87 PHE A O 1
ATOM 709 N N . HIS A 1 88 ? -11.244 -5.221 12.326 1.00 98.31 88 HIS A N 1
ATOM 710 C CA . HIS A 1 88 ? -11.378 -6.020 11.106 1.00 98.31 88 HIS A CA 1
ATOM 711 C C . HIS A 1 88 ? -12.797 -5.978 10.534 1.00 98.31 88 HIS A C 1
ATOM 713 O O . HIS A 1 88 ? -12.933 -5.898 9.316 1.00 98.31 88 HIS A O 1
ATOM 719 N N . GLU A 1 89 ? -13.826 -5.973 11.383 1.00 97.62 89 GLU A N 1
ATOM 720 C CA . GLU A 1 89 ? -15.216 -5.818 10.948 1.00 97.62 89 GLU A CA 1
ATOM 721 C C . GLU A 1 89 ? -15.399 -4.497 10.190 1.00 97.62 89 GLU A C 1
ATOM 723 O O . GLU A 1 89 ? -15.868 -4.495 9.057 1.00 97.62 89 GLU A O 1
ATOM 728 N N . VAL A 1 90 ? -14.913 -3.383 10.747 1.00 96.69 90 VAL A N 1
ATOM 729 C CA . VAL A 1 90 ? -14.980 -2.057 10.101 1.00 96.69 90 VAL A CA 1
ATOM 730 C C . VAL A 1 90 ? -14.280 -2.045 8.739 1.00 96.69 90 VAL A C 1
ATOM 732 O O . VAL A 1 90 ? -14.779 -1.443 7.789 1.00 96.69 90 VAL A O 1
ATOM 735 N N . VAL A 1 91 ? -13.129 -2.714 8.620 1.00 97.06 91 VAL A N 1
ATOM 736 C CA . VAL A 1 91 ? -12.359 -2.764 7.366 1.00 97.06 91 VAL A CA 1
ATOM 737 C C . VAL A 1 91 ? -13.040 -3.625 6.295 1.00 97.06 91 VAL A C 1
ATOM 739 O O . VAL A 1 91 ? -12.852 -3.363 5.108 1.00 97.06 91 VAL A O 1
ATOM 742 N N . LEU A 1 92 ? -13.802 -4.652 6.685 1.00 97.44 92 LEU A N 1
ATOM 743 C CA . LEU A 1 92 ? -14.329 -5.667 5.764 1.00 97.44 92 LEU A CA 1
ATOM 744 C C . LEU A 1 92 ? -15.828 -5.518 5.454 1.00 97.44 92 LEU A C 1
ATOM 746 O O . LEU A 1 92 ? -16.244 -5.899 4.359 1.00 97.44 92 LEU A O 1
ATOM 750 N N . ALA A 1 93 ? -16.629 -4.956 6.363 1.00 93.88 93 ALA A N 1
ATOM 751 C CA . ALA A 1 93 ? -18.094 -4.948 6.280 1.00 93.88 93 ALA A CA 1
ATOM 752 C C . ALA A 1 93 ? -18.647 -4.238 5.032 1.00 93.88 93 ALA A C 1
ATOM 754 O O . ALA A 1 93 ? -19.637 -4.677 4.451 1.00 93.88 93 ALA A O 1
ATOM 755 N N . ASN A 1 94 ? -17.982 -3.172 4.579 1.00 91.25 94 ASN A N 1
ATOM 756 C CA . ASN A 1 94 ? -18.421 -2.370 3.431 1.00 91.25 94 ASN A CA 1
ATOM 757 C C . ASN A 1 94 ? -17.834 -2.845 2.087 1.00 91.25 94 ASN A C 1
ATOM 759 O O . ASN A 1 94 ? -17.993 -2.176 1.065 1.00 91.25 94 ASN A O 1
ATOM 763 N N . GLY A 1 95 ? -17.147 -3.991 2.068 1.00 93.62 95 GLY A N 1
ATOM 764 C CA . GLY A 1 95 ? -16.471 -4.497 0.877 1.00 93.62 95 GLY A CA 1
ATOM 765 C C . GLY A 1 95 ? -15.314 -3.602 0.417 1.00 93.62 95 GLY A C 1
ATOM 766 O O . GLY A 1 95 ? -14.679 -2.899 1.202 1.00 93.62 95 GLY A O 1
ATOM 767 N N . ALA A 1 96 ? -14.997 -3.651 -0.880 1.00 94.31 96 ALA A N 1
ATOM 768 C CA . ALA A 1 96 ? -13.899 -2.874 -1.448 1.00 94.31 96 ALA A CA 1
ATOM 769 C C . ALA A 1 96 ? -14.296 -1.399 -1.618 1.00 94.31 96 ALA A C 1
ATOM 771 O O . ALA A 1 96 ? -14.982 -1.038 -2.575 1.00 94.31 96 ALA A O 1
ATOM 772 N N . VAL A 1 97 ? -13.817 -0.544 -0.714 1.00 95.75 97 VAL A N 1
ATOM 773 C CA . VAL A 1 97 ? -14.031 0.909 -0.754 1.00 95.75 97 VAL A CA 1
ATOM 774 C C . VAL A 1 97 ? -12.731 1.684 -1.029 1.00 95.75 97 VAL A C 1
ATOM 776 O O . VAL A 1 97 ? -11.635 1.186 -0.752 1.00 95.75 97 VAL A O 1
ATOM 779 N N . PRO A 1 98 ? -12.814 2.926 -1.545 1.00 96.62 98 PRO A N 1
ATOM 780 C CA . PRO A 1 98 ? -11.670 3.834 -1.617 1.00 96.62 98 PRO A CA 1
ATOM 781 C C . PRO A 1 98 ? -11.022 4.096 -0.245 1.00 96.62 98 PRO A C 1
ATOM 783 O O . PRO A 1 98 ? -11.696 4.130 0.784 1.00 96.62 98 PRO A O 1
ATOM 786 N N . LEU A 1 99 ? -9.707 4.348 -0.219 1.00 95.94 99 LEU A N 1
ATOM 787 C CA . LEU A 1 99 ? -8.945 4.515 1.032 1.00 95.94 99 LEU A CA 1
ATOM 788 C C . LEU A 1 99 ? -9.391 5.713 1.889 1.00 95.94 99 LEU A C 1
ATOM 790 O O . LEU A 1 99 ? -9.240 5.678 3.111 1.00 95.94 99 LEU A O 1
ATOM 794 N N . ASN A 1 100 ? -9.922 6.773 1.276 1.00 96.62 100 ASN A N 1
ATOM 795 C CA . ASN A 1 100 ? -10.497 7.904 2.007 1.00 96.62 100 ASN A CA 1
ATOM 796 C C . ASN A 1 100 ? -11.785 7.493 2.732 1.00 96.62 100 ASN A C 1
ATOM 798 O O . ASN A 1 100 ? -11.900 7.750 3.923 1.00 96.62 100 ASN A O 1
ATOM 802 N N . VAL A 1 101 ? -12.678 6.763 2.057 1.00 97.31 101 VAL A N 1
ATOM 803 C CA . VAL A 1 101 ? -13.913 6.236 2.660 1.00 97.31 101 VAL A CA 1
ATOM 804 C C . VAL A 1 101 ? -13.579 5.277 3.800 1.00 97.31 101 VAL A C 1
ATOM 806 O O . VAL A 1 101 ? -14.110 5.417 4.895 1.00 97.31 101 VAL A O 1
ATOM 809 N N . LEU A 1 102 ? -12.618 4.368 3.599 1.00 97.69 102 LEU A N 1
ATOM 810 C CA . LEU A 1 102 ? -12.140 3.485 4.668 1.00 97.69 102 LEU A CA 1
ATOM 811 C C . LEU A 1 102 ? -11.616 4.267 5.885 1.00 97.69 102 LEU A C 1
ATOM 813 O O . LEU A 1 102 ? -11.835 3.867 7.025 1.00 97.69 102 LEU A O 1
ATOM 817 N N . SER A 1 103 ? -10.923 5.385 5.651 1.00 97.56 103 SER A N 1
ATOM 818 C CA . SER A 1 103 ? -10.426 6.235 6.739 1.00 97.56 103 SER A CA 1
ATOM 819 C C . SER A 1 103 ? -11.575 6.861 7.533 1.00 97.56 103 SER A C 1
ATOM 821 O O . SER A 1 103 ? -11.513 6.900 8.759 1.00 97.56 103 SER A O 1
ATOM 823 N N . GLU A 1 104 ? -12.633 7.299 6.850 1.00 97.94 104 GLU A N 1
ATOM 824 C CA . GLU A 1 104 ? -13.836 7.839 7.487 1.00 97.94 104 GLU A CA 1
ATOM 825 C C . GLU A 1 104 ? -14.586 6.782 8.311 1.00 97.94 104 GLU A C 1
ATOM 827 O O . GLU A 1 104 ? -15.058 7.093 9.404 1.00 97.94 104 GLU A O 1
ATOM 832 N N . GLU A 1 105 ? -14.668 5.533 7.836 1.00 97.75 105 GLU A N 1
ATOM 833 C CA . GLU A 1 105 ? -15.277 4.433 8.603 1.00 97.75 105 GLU A CA 1
ATOM 834 C C . GLU A 1 105 ? -14.516 4.145 9.899 1.00 97.75 105 GLU A C 1
ATOM 836 O O . GLU A 1 105 ? -15.116 3.996 10.965 1.00 97.75 105 GLU A O 1
ATOM 841 N N . VAL A 1 106 ? -13.181 4.124 9.837 1.00 97.62 106 VAL A N 1
ATOM 842 C CA . VAL A 1 106 ? -12.346 3.942 11.032 1.00 97.62 106 VAL A CA 1
ATOM 843 C C . VAL A 1 106 ? -12.522 5.110 12.005 1.00 97.62 106 VAL A C 1
ATOM 845 O O . VAL A 1 106 ? -12.576 4.895 13.216 1.00 97.62 106 VAL A O 1
ATOM 848 N N . ASP A 1 107 ? -12.670 6.336 11.505 1.00 98.12 107 ASP A N 1
ATOM 849 C CA . ASP A 1 107 ? -12.901 7.508 12.351 1.00 98.12 107 ASP A CA 1
ATOM 850 C C . ASP A 1 107 ? -14.276 7.474 13.027 1.00 98.12 107 ASP A C 1
ATOM 852 O O . ASP A 1 107 ? -14.372 7.765 14.224 1.00 98.12 107 ASP A O 1
ATOM 856 N N . ARG A 1 108 ? -15.321 7.030 12.314 1.00 97.50 108 ARG A N 1
ATOM 857 C CA . ARG A 1 108 ? -16.647 6.762 12.895 1.00 97.50 108 ARG A CA 1
ATOM 858 C C . ARG A 1 108 ? -16.580 5.701 13.990 1.00 97.50 108 ARG A C 1
ATOM 860 O O . ARG A 1 108 ? -17.124 5.914 15.072 1.00 97.50 108 ARG A O 1
ATOM 867 N N . TYR A 1 109 ? -15.880 4.598 13.738 1.00 97.31 109 TYR A N 1
ATOM 868 C CA . TYR A 1 109 ? -15.660 3.536 14.719 1.00 97.31 109 TYR A CA 1
ATOM 869 C C . TYR A 1 109 ? -14.978 4.054 15.993 1.00 97.31 109 TYR A C 1
ATOM 871 O O . TYR A 1 109 ? -15.466 3.816 17.101 1.00 97.31 109 TYR A O 1
ATOM 879 N N . ILE A 1 110 ? -13.886 4.813 15.850 1.00 98.00 110 ILE A N 1
ATOM 880 C CA . ILE A 1 110 ? -13.166 5.393 16.990 1.00 98.00 110 ILE A CA 1
ATOM 881 C C . ILE A 1 110 ? -14.077 6.336 17.784 1.00 98.00 110 ILE A C 1
ATOM 883 O O . ILE A 1 110 ? -14.075 6.286 19.013 1.00 98.00 110 ILE A O 1
ATOM 887 N N . ALA A 1 111 ? -14.846 7.196 17.109 1.00 97.50 111 ALA A N 1
ATOM 888 C CA . ALA A 1 111 ? -15.762 8.123 17.771 1.00 97.50 111 ALA A CA 1
ATOM 889 C C . ALA A 1 111 ? -16.853 7.381 18.561 1.00 97.50 111 ALA A C 1
ATOM 891 O O . ALA A 1 111 ? -17.078 7.696 19.729 1.00 97.50 111 ALA A O 1
ATOM 892 N N . ALA A 1 112 ? -17.460 6.355 17.959 1.00 95.88 112 ALA A N 1
ATOM 893 C CA . ALA A 1 112 ? -18.520 5.560 18.574 1.00 95.88 112 ALA A CA 1
ATOM 894 C C . ALA A 1 112 ? -18.050 4.753 19.796 1.00 95.88 112 ALA A C 1
ATOM 896 O O . ALA A 1 112 ? -18.822 4.561 20.725 1.00 95.88 112 ALA A O 1
ATOM 897 N N . LYS A 1 113 ? -16.795 4.284 19.813 1.00 93.50 113 LYS A N 1
ATOM 898 C CA . LYS A 1 113 ? -16.219 3.543 20.952 1.00 93.50 113 LYS A CA 1
ATOM 899 C C . LYS A 1 113 ? -15.647 4.441 22.050 1.00 93.50 113 LYS A C 1
ATOM 901 O O . LYS A 1 113 ? -15.347 3.951 23.141 1.00 93.50 113 LYS A O 1
ATOM 906 N N . LYS A 1 114 ? -15.406 5.723 21.750 1.00 85.19 114 LYS A N 1
ATOM 907 C CA . LYS A 1 114 ? -14.898 6.700 22.721 1.00 85.19 114 LYS A CA 1
ATOM 908 C C . LYS A 1 114 ? -15.989 7.268 23.614 1.00 85.19 114 LYS A C 1
ATOM 910 O O . LYS A 1 114 ? -15.692 7.445 24.800 1.00 85.19 114 LYS A O 1
ATOM 915 N N . GLY A 1 115 ? -17.144 7.588 23.024 1.00 68.94 115 GLY A N 1
ATOM 916 C CA . GLY A 1 115 ? -18.364 7.960 23.748 1.00 68.94 115 GLY A CA 1
ATOM 917 C C . GLY A 1 115 ? -18.891 6.803 24.579 1.00 68.94 115 GLY A C 1
ATOM 918 O O . GLY A 1 115 ? -19.502 7.106 25.622 1.00 68.94 115 GLY A O 1
#

Radius of gyration: 18.1 Å; chains: 1; bounding box: 38×25×46 Å

pLDDT: mean 94.78, std 4.66, range [68.94, 98.56]

Foldseek 3Di:
DVQVVQQLVLLVCLLCCVPVVVDDLVRSLVSNVVRHPDDSVVSSVVSVVSVVPHPPSNCVVVVVVLLVVLLVVLCVLQPVLDDPVLSVCLQPVVHDDDSVVSSVSSVVVSVVSVD

Secondary structure (DSSP, 8-state):
-HHHHHHHHHHHHHHHHHHTS---HHHHHHHHHHH----HHHHHHHHHHHHHSTTGGGHHHHHHHHHHHHHHHHHHHHGGG--HHHHHHHHHTT-S--HHHHHHHHHHHHHHHH-

Sequence (115 aa):
MLSLQMWRAIRLVTDTGLHAKKWSRERAIEYFKANSSISAADIEREVNRYINNPGQATSYMIGQLKIAELRKKAETALGDRFDIRDFHEVVLANGAVPLNVLSEEVDRYIAAKKG